Protein AF-A0AAT9IUE3-F1 (afdb_monomer_lite)

Secondary structure (DSSP, 8-state):
-PPPP---EEEEEEEEEEE-SSS-EEEEEEEEEEE--TTTHHHHHHT-TTEEESS-SSEEE-GGGSSS-SGGGGSS-HHHHHHHHHHHTT-S--

pLDDT: mean 89.35, std 8.56, range [47.75, 97.19]

Radius of gyration: 17.71 Å; chains: 1; bounding box: 35×38×52 Å

Structure (mmCIF, N/CA/C/O backbone):
data_AF-A0AAT9IUE3-F1
#
_entry.id   AF-A0AAT9IUE3-F1
#
loop_
_atom_site.group_PDB
_atom_site.id
_atom_site.type_symbol
_atom_site.label_atom_id
_atom_site.label_alt_id
_atom_site.label_comp_id
_atom_site.label_asym_id
_atom_site.label_entity_id
_atom_site.label_seq_id
_atom_site.pdbx_PDB_ins_code
_atom_site.Cartn_x
_atom_site.Cartn_y
_atom_site.Cartn_z
_atom_site.occupancy
_atom_site.B_iso_or_equiv
_atom_site.auth_seq_id
_atom_site.auth_comp_id
_atom_site.auth_asym_id
_atom_site.auth_atom_id
_atom_site.pdbx_PDB_model_num
ATOM 1 N N . MET A 1 1 ? -5.740 -12.723 -23.581 1.00 47.75 1 MET A N 1
ATOM 2 C CA . MET A 1 1 ? -6.518 -11.510 -23.241 1.00 47.75 1 MET A CA 1
ATOM 3 C C . MET A 1 1 ? -5.708 -10.745 -22.213 1.00 47.75 1 MET A C 1
ATOM 5 O O . MET A 1 1 ? -5.319 -11.367 -21.234 1.00 47.75 1 MET A O 1
ATOM 9 N N . ALA A 1 2 ? -5.380 -9.472 -22.450 1.00 58.84 2 ALA A N 1
ATOM 10 C CA . ALA A 1 2 ? -4.739 -8.651 -21.421 1.00 58.84 2 ALA A CA 1
ATOM 11 C C . ALA A 1 2 ? -5.704 -8.484 -20.236 1.00 58.84 2 ALA A C 1
ATOM 13 O O . ALA A 1 2 ? -6.914 -8.373 -20.453 1.00 58.84 2 ALA A O 1
ATOM 14 N N . ALA A 1 3 ? -5.189 -8.524 -19.006 1.00 65.81 3 ALA A N 1
ATOM 15 C CA . ALA A 1 3 ? -5.996 -8.248 -17.824 1.00 65.81 3 ALA A CA 1
ATOM 16 C C . ALA A 1 3 ? -6.572 -6.819 -17.912 1.00 65.81 3 ALA A C 1
ATOM 18 O O . ALA A 1 3 ? -5.917 -5.939 -18.481 1.00 65.81 3 ALA A O 1
ATOM 19 N N . PRO A 1 4 ? -7.797 -6.580 -17.412 1.00 73.88 4 PRO A N 1
ATOM 20 C CA . PRO A 1 4 ? -8.359 -5.239 -17.381 1.00 73.88 4 PRO A CA 1
ATOM 21 C C . PRO A 1 4 ? -7.446 -4.315 -16.576 1.00 73.88 4 PRO A C 1
ATOM 23 O O . PRO A 1 4 ? -6.948 -4.682 -15.515 1.00 73.88 4 PRO A O 1
ATOM 26 N N . HIS A 1 5 ? -7.244 -3.114 -17.106 1.00 72.44 5 HIS A N 1
ATOM 27 C CA . HIS A 1 5 ? -6.480 -2.076 -16.438 1.00 72.44 5 HIS A CA 1
ATOM 28 C C . HIS A 1 5 ? -7.225 -1.587 -15.194 1.00 72.44 5 HIS A C 1
ATOM 30 O O . HIS A 1 5 ? -8.400 -1.223 -15.286 1.00 72.44 5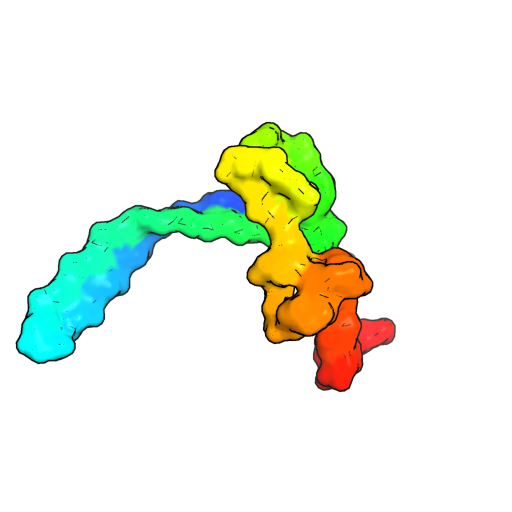 HIS A O 1
ATOM 36 N N . ILE A 1 6 ? -6.534 -1.550 -14.055 1.00 82.56 6 ILE A N 1
ATOM 37 C CA . ILE A 1 6 ? -7.045 -0.953 -12.824 1.00 82.56 6 ILE A CA 1
ATOM 38 C C . ILE A 1 6 ? -6.364 0.402 -12.656 1.00 82.56 6 ILE A C 1
ATOM 40 O O . ILE A 1 6 ? -5.154 0.469 -12.476 1.00 82.56 6 ILE A O 1
ATOM 44 N N . GLU A 1 7 ? -7.139 1.485 -12.719 1.00 82.19 7 GLU A N 1
ATOM 45 C CA . GLU A 1 7 ? -6.604 2.821 -12.451 1.00 82.19 7 GLU A CA 1
ATOM 46 C C . GLU A 1 7 ? -6.192 2.958 -10.983 1.00 82.19 7 GLU A C 1
ATOM 48 O O . GLU A 1 7 ? -6.924 2.555 -10.071 1.00 82.19 7 GLU A O 1
ATOM 53 N N . ALA A 1 8 ? -5.023 3.560 -10.753 1.00 86.44 8 ALA A N 1
ATOM 54 C CA . ALA A 1 8 ? -4.607 3.942 -9.415 1.00 86.44 8 ALA A CA 1
ATOM 55 C C . ALA A 1 8 ? -5.636 4.892 -8.785 1.00 86.44 8 ALA A C 1
ATOM 57 O O . ALA A 1 8 ? -6.129 5.823 -9.425 1.00 86.44 8 ALA A O 1
ATOM 58 N N . GLY A 1 9 ? -5.952 4.676 -7.509 1.00 88.31 9 GLY A N 1
ATOM 59 C CA . GLY A 1 9 ? -7.055 5.382 -6.864 1.00 88.31 9 GLY A CA 1
ATOM 60 C C . GLY A 1 9 ? -6.932 5.472 -5.352 1.00 88.31 9 GLY A C 1
ATOM 61 O O . GLY A 1 9 ? -6.324 4.622 -4.698 1.00 88.31 9 GLY A O 1
ATOM 62 N N . LEU A 1 10 ? -7.544 6.519 -4.793 1.00 90.69 10 LEU A N 1
ATOM 63 C CA . LEU A 1 10 ? -7.686 6.709 -3.354 1.00 90.69 10 LEU A CA 1
ATOM 64 C C . LEU A 1 10 ? -9.083 6.267 -2.915 1.00 90.69 10 LEU A C 1
ATOM 66 O O . LEU A 1 10 ? -10.087 6.865 -3.295 1.00 90.69 10 LEU A O 1
ATOM 70 N N . TYR A 1 11 ? -9.133 5.251 -2.067 1.00 92.44 11 TYR A N 1
ATOM 71 C CA . TYR A 1 11 ? -10.363 4.714 -1.504 1.00 92.44 11 TYR A CA 1
ATOM 72 C C . TYR A 1 11 ? -10.545 5.282 -0.109 1.00 92.44 11 TYR A C 1
ATOM 74 O O . TYR A 1 11 ? -9.842 4.897 0.822 1.00 92.44 11 TYR A O 1
ATOM 82 N N . VAL A 1 12 ? -11.470 6.224 0.031 1.00 96.38 12 VAL A N 1
ATOM 83 C CA . VAL A 1 12 ? -11.790 6.854 1.314 1.00 96.38 12 VAL A CA 1
ATOM 84 C C . VAL A 1 12 ? -12.982 6.137 1.934 1.00 96.38 12 VAL A C 1
ATOM 86 O O . VAL A 1 12 ? -13.937 5.794 1.238 1.00 96.38 12 VAL A O 1
ATOM 89 N N . GLY A 1 13 ? -12.938 5.912 3.242 1.00 96.56 13 GLY A N 1
ATOM 90 C CA . GLY A 1 13 ? -14.037 5.277 3.956 1.00 96.56 13 GLY A CA 1
ATOM 91 C C . GLY A 1 13 ? -13.958 5.488 5.458 1.00 96.56 13 GLY A C 1
ATOM 92 O O . GLY A 1 13 ? -12.997 6.053 5.980 1.00 96.56 13 GLY A O 1
ATOM 93 N N . ASP A 1 14 ? -14.977 5.004 6.154 1.00 97.12 14 ASP A N 1
ATOM 94 C CA . ASP A 1 14 ? -15.032 5.007 7.609 1.00 97.12 14 ASP A CA 1
ATOM 95 C C . ASP A 1 14 ? -14.810 3.588 8.135 1.00 97.12 14 ASP A C 1
ATOM 97 O O . ASP A 1 14 ? -15.426 2.628 7.667 1.00 97.12 14 ASP A O 1
ATOM 101 N N . VAL A 1 15 ? -13.938 3.455 9.132 1.00 96.69 15 VAL A N 1
ATOM 102 C CA . VAL A 1 15 ? -13.772 2.220 9.901 1.00 96.69 15 VAL A CA 1
ATOM 103 C C . VAL A 1 15 ? -14.442 2.394 11.248 1.00 96.69 15 VAL A C 1
ATOM 105 O O . VAL A 1 15 ? -14.253 3.395 11.942 1.00 96.69 15 VAL A O 1
ATOM 108 N N . MET A 1 16 ? -15.212 1.378 11.624 1.00 96.69 16 MET A N 1
ATOM 109 C CA . MET A 1 16 ? -15.807 1.258 12.941 1.00 96.69 16 MET A CA 1
ATOM 110 C C . MET A 1 16 ? -15.194 0.063 13.669 1.00 96.69 16 MET A C 1
ATOM 112 O O . MET A 1 16 ? -15.314 -1.076 13.223 1.00 96.69 16 MET A O 1
ATOM 116 N N . HIS A 1 17 ? -14.559 0.333 14.807 1.00 95.69 17 HIS A N 1
ATOM 117 C CA . HIS A 1 17 ? -14.154 -0.680 15.772 1.00 95.69 17 HIS A CA 1
ATOM 118 C C . HIS A 1 17 ? -15.173 -0.731 16.914 1.00 95.69 17 HIS A C 1
ATOM 120 O O . HIS A 1 17 ? -15.320 0.236 17.665 1.00 95.69 17 HIS A O 1
ATOM 126 N N . GLN A 1 18 ? -15.844 -1.875 17.069 1.00 96.81 18 GLN A N 1
ATOM 127 C CA . GLN A 1 18 ? -16.742 -2.162 18.189 1.00 96.81 18 GLN A CA 1
ATOM 128 C C . GLN A 1 18 ? -16.110 -3.214 19.094 1.00 96.81 18 GLN A C 1
ATOM 130 O O . GLN A 1 18 ? -15.824 -4.332 18.664 1.00 96.81 18 GLN A O 1
ATOM 135 N N . ARG A 1 19 ? -15.957 -2.888 20.375 1.00 95.81 19 ARG A N 1
ATOM 136 C CA . ARG A 1 19 ? -15.635 -3.857 21.421 1.00 95.81 19 ARG A CA 1
ATOM 137 C C . ARG A 1 19 ? -16.860 -4.052 22.305 1.00 95.81 19 ARG A C 1
ATOM 139 O O . ARG A 1 19 ? -17.392 -3.078 22.828 1.00 95.81 19 ARG A O 1
ATOM 146 N N . PHE A 1 20 ? -17.297 -5.299 22.478 1.00 96.75 20 PHE A N 1
ATOM 147 C CA . PHE A 1 20 ? -18.484 -5.631 23.279 1.00 96.75 20 PHE A CA 1
ATOM 148 C C . PHE A 1 20 ? -18.158 -5.941 24.749 1.00 96.75 20 PHE A C 1
ATOM 150 O O . PHE A 1 20 ? -18.971 -5.657 25.622 1.00 96.75 20 PHE A O 1
ATOM 157 N N . ALA A 1 21 ? -16.964 -6.476 25.031 1.00 94.12 21 ALA A N 1
ATOM 158 C CA . ALA A 1 21 ? -16.513 -6.849 26.372 1.00 94.12 21 ALA A CA 1
ATOM 159 C C . ALA A 1 21 ? -14.987 -6.660 26.537 1.00 94.12 21 ALA A C 1
ATOM 161 O O . ALA A 1 21 ? -14.246 -6.699 25.544 1.00 94.12 21 ALA A O 1
ATOM 162 N N . PRO A 1 22 ? -14.480 -6.457 27.771 1.00 91.25 22 PRO A N 1
ATOM 163 C CA . PRO A 1 22 ? -15.217 -6.337 29.041 1.00 91.25 22 PRO A CA 1
ATOM 164 C C . PRO A 1 22 ? -15.934 -4.987 29.232 1.00 91.25 22 PRO A C 1
ATOM 166 O O . PRO A 1 22 ? -16.829 -4.883 30.059 1.00 91.25 22 PRO A O 1
ATOM 169 N N . LYS A 1 23 ? -15.584 -3.957 28.453 1.00 93.81 23 LYS A N 1
ATOM 170 C CA . LYS A 1 23 ? -16.252 -2.647 28.430 1.00 93.81 23 LYS A CA 1
ATOM 171 C C . LYS A 1 23 ? -16.687 -2.339 27.004 1.00 93.81 23 LYS A C 1
ATOM 173 O O . LYS A 1 23 ? -15.888 -2.510 26.081 1.00 93.81 23 LYS A O 1
ATOM 178 N N . GLN A 1 24 ? -17.922 -1.867 26.838 1.00 95.12 24 GLN A N 1
ATOM 179 C CA . GLN A 1 24 ? -18.416 -1.436 25.535 1.00 95.12 24 GLN A CA 1
ATOM 180 C C . GLN A 1 24 ? -17.680 -0.175 25.075 1.00 95.12 24 GLN A C 1
ATOM 182 O O . GLN A 1 24 ? -17.594 0.814 25.805 1.00 95.12 24 GLN A O 1
ATOM 187 N N . HIS A 1 25 ? -17.135 -0.222 23.865 1.00 96.31 25 HIS A N 1
ATOM 188 C CA . HIS A 1 25 ? -16.474 0.912 23.233 1.00 96.31 25 HIS A CA 1
ATOM 189 C C . HIS A 1 25 ? -16.700 0.865 21.726 1.00 96.31 25 HIS A C 1
ATOM 191 O O . HIS A 1 25 ? -16.559 -0.192 21.108 1.00 96.31 25 HIS A O 1
ATOM 197 N N . ARG A 1 26 ? -17.030 2.025 21.157 1.00 96.38 26 ARG A N 1
ATOM 198 C CA . ARG A 1 26 ? -17.201 2.227 19.724 1.00 96.38 26 ARG A CA 1
ATOM 199 C C . ARG A 1 26 ? -16.288 3.353 19.273 1.00 96.38 26 ARG A C 1
ATOM 201 O O . ARG A 1 26 ? -16.434 4.479 19.747 1.00 96.38 26 ARG A O 1
ATOM 208 N N . LEU A 1 27 ? -15.380 3.050 18.357 1.00 97.00 27 LEU A N 1
ATOM 209 C CA . LEU A 1 27 ? -14.494 4.020 17.727 1.00 97.00 27 LEU A CA 1
ATOM 210 C C . LEU A 1 27 ? -14.800 4.059 16.234 1.00 97.00 27 LEU A C 1
ATOM 212 O O . LEU A 1 27 ? -14.600 3.064 15.544 1.00 97.00 27 LEU A O 1
ATOM 216 N N . ASN A 1 28 ? -15.264 5.209 15.750 1.00 97.19 28 ASN A N 1
ATOM 217 C CA . ASN A 1 28 ? -15.478 5.464 14.328 1.00 97.19 28 ASN A CA 1
ATOM 218 C C . ASN A 1 28 ? -14.459 6.502 13.865 1.00 97.19 28 ASN A C 1
ATOM 220 O O . ASN A 1 28 ? -14.341 7.555 14.495 1.00 97.19 28 ASN A O 1
ATOM 224 N N . TYR A 1 29 ? -13.743 6.232 12.780 1.00 96.81 29 TYR A N 1
ATOM 225 C CA . TYR A 1 29 ? -12.773 7.173 12.229 1.00 96.81 29 TYR A CA 1
ATOM 226 C C . TYR A 1 29 ? -12.603 6.984 10.727 1.00 96.81 29 TYR A C 1
ATOM 228 O O . TYR A 1 29 ? -12.823 5.902 10.180 1.00 96.81 29 TYR A O 1
ATOM 236 N N . ARG A 1 30 ? -12.183 8.069 10.077 1.00 96.88 30 ARG A N 1
ATOM 237 C CA . ARG A 1 30 ? -11.910 8.101 8.644 1.00 96.88 30 ARG A CA 1
ATOM 238 C C . ARG A 1 30 ? -10.575 7.445 8.352 1.00 96.88 30 ARG A C 1
ATOM 240 O O . ARG A 1 30 ? -9.583 7.709 9.032 1.00 96.88 30 ARG A O 1
ATOM 247 N N . ILE A 1 31 ? -10.555 6.649 7.299 1.00 96.38 31 ILE A N 1
ATOM 248 C CA . ILE A 1 31 ? -9.351 6.075 6.720 1.00 96.38 31 ILE A CA 1
ATOM 249 C C . ILE A 1 31 ? -9.311 6.362 5.224 1.00 96.38 31 ILE A C 1
ATOM 251 O O . ILE A 1 31 ? -10.317 6.700 4.597 1.00 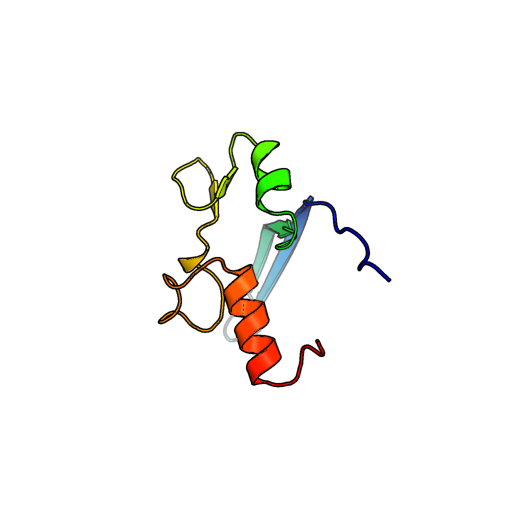96.38 31 ILE A O 1
ATOM 255 N N . PHE A 1 32 ? -8.140 6.158 4.642 1.00 94.12 32 PHE A N 1
ATOM 256 C CA . PHE A 1 32 ? -7.999 5.999 3.208 1.00 94.12 32 PHE A CA 1
ATOM 257 C C . PHE A 1 32 ? -7.119 4.783 2.916 1.00 94.12 32 PHE A C 1
ATOM 259 O O . PHE A 1 32 ? -6.302 4.380 3.746 1.00 94.12 32 PHE A O 1
ATOM 266 N N . GLN A 1 33 ? -7.282 4.208 1.733 1.00 92.12 33 GLN A N 1
ATOM 267 C CA . GLN A 1 33 ? -6.413 3.181 1.172 1.00 92.12 33 GLN A CA 1
ATOM 268 C C . GLN A 1 33 ? -6.016 3.598 -0.240 1.00 92.12 33 GLN A C 1
ATOM 270 O O . GLN A 1 33 ? -6.763 4.305 -0.915 1.00 92.12 33 GLN A O 1
ATOM 275 N N . VAL A 1 34 ? -4.839 3.173 -0.682 1.00 90.19 34 VAL A N 1
ATOM 276 C CA . VAL A 1 34 ? -4.343 3.463 -2.029 1.00 90.19 34 VAL A CA 1
ATOM 277 C C . VAL A 1 34 ? -4.339 2.162 -2.817 1.00 90.19 34 VAL A C 1
ATOM 279 O O . VAL A 1 34 ? -3.733 1.183 -2.382 1.00 90.19 34 VAL A O 1
ATOM 282 N N . LEU A 1 35 ? -5.014 2.156 -3.961 1.00 91.19 35 LEU A N 1
ATOM 283 C CA . LEU A 1 35 ? -4.925 1.083 -4.943 1.00 91.19 35 LEU A CA 1
ATOM 284 C C . LEU A 1 35 ? -3.854 1.455 -5.960 1.00 91.19 35 LEU A C 1
ATOM 286 O O . LEU A 1 35 ? -3.907 2.538 -6.539 1.00 91.19 35 LEU A O 1
ATOM 290 N N . LEU A 1 36 ? -2.889 0.562 -6.146 1.00 89.62 36 LEU A N 1
ATOM 291 C CA . LEU A 1 36 ? -1.796 0.724 -7.095 1.00 89.62 36 LEU A CA 1
ATOM 292 C C . LEU A 1 36 ? -1.683 -0.556 -7.918 1.00 89.62 36 LEU A C 1
ATOM 294 O O . LEU A 1 36 ? -1.592 -1.645 -7.343 1.00 89.62 36 LEU A O 1
ATOM 298 N N . ASP A 1 37 ? -1.666 -0.422 -9.240 1.00 90.75 37 ASP A N 1
ATOM 299 C CA . ASP A 1 37 ? -1.383 -1.536 -10.137 1.00 90.75 37 ASP A CA 1
ATOM 300 C C . ASP A 1 37 ? 0.136 -1.771 -10.189 1.00 90.75 37 ASP A C 1
ATOM 302 O O . ASP A 1 37 ? 0.915 -0.896 -10.568 1.00 90.75 3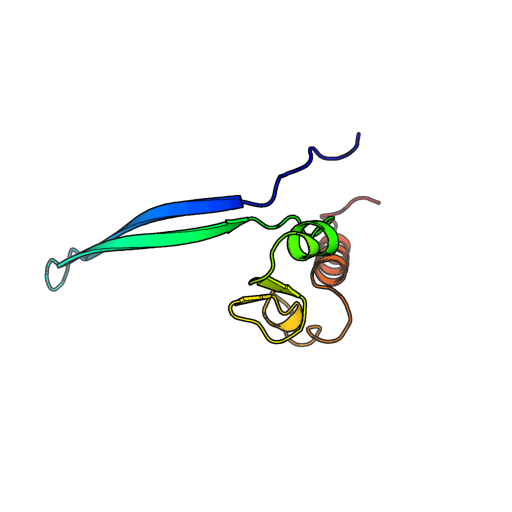7 ASP A O 1
ATOM 306 N N . LEU A 1 38 ? 0.582 -2.969 -9.800 1.00 90.81 38 LEU A N 1
ATOM 307 C CA . LEU A 1 38 ? 2.004 -3.319 -9.816 1.00 90.81 38 LEU A CA 1
ATOM 308 C C . LEU A 1 38 ? 2.579 -3.397 -11.235 1.00 90.81 38 LEU A C 1
ATOM 310 O O . LEU A 1 38 ? 3.793 -3.247 -11.397 1.00 90.81 38 LEU A O 1
ATOM 314 N N . ASP A 1 39 ? 1.741 -3.611 -12.252 1.00 89.81 39 ASP A N 1
ATOM 315 C CA . ASP A 1 39 ? 2.161 -3.640 -13.652 1.00 89.81 39 ASP A CA 1
ATOM 316 C C . ASP A 1 39 ? 2.451 -2.242 -14.206 1.00 89.81 39 ASP A C 1
ATOM 318 O O . ASP A 1 39 ? 3.250 -2.116 -15.137 1.00 89.81 39 ASP A O 1
ATOM 322 N N . ARG A 1 40 ? 1.854 -1.200 -13.616 1.00 88.00 40 ARG A N 1
ATOM 323 C CA . ARG A 1 40 ? 1.933 0.193 -14.090 1.00 88.00 40 ARG A CA 1
ATOM 324 C C . ARG A 1 40 ? 2.430 1.187 -13.049 1.00 88.00 40 ARG A C 1
ATOM 326 O O . ARG A 1 40 ? 2.440 2.391 -13.294 1.00 88.00 40 ARG A O 1
ATOM 333 N N . LEU A 1 41 ? 2.924 0.677 -11.927 1.00 89.19 41 LEU A N 1
ATOM 334 C CA . LEU A 1 41 ? 3.325 1.451 -10.759 1.00 89.19 41 LEU A CA 1
ATOM 335 C C . LEU A 1 41 ? 4.228 2.648 -11.095 1.00 89.19 41 LEU A C 1
ATOM 337 O O . LEU A 1 41 ? 4.044 3.733 -10.554 1.00 89.19 41 LEU A O 1
ATOM 341 N N . ASP A 1 42 ? 5.193 2.487 -12.001 1.00 88.25 42 ASP A N 1
ATOM 342 C CA . ASP A 1 42 ? 6.094 3.585 -12.366 1.00 88.25 42 ASP A CA 1
ATOM 343 C C . ASP A 1 42 ? 5.394 4.690 -13.170 1.00 88.25 42 ASP A C 1
ATOM 345 O O . ASP A 1 42 ? 5.773 5.855 -13.057 1.00 88.25 42 ASP A O 1
ATOM 349 N N . ASP A 1 43 ? 4.378 4.359 -13.963 1.00 88.19 43 ASP A N 1
ATOM 350 C CA . ASP A 1 43 ? 3.625 5.329 -14.759 1.00 88.19 43 ASP A CA 1
ATOM 351 C C . ASP A 1 43 ? 2.587 6.071 -13.916 1.00 88.19 43 ASP A C 1
ATOM 353 O O . ASP A 1 43 ? 2.471 7.294 -14.032 1.00 88.19 43 ASP A O 1
ATOM 357 N N . ASP A 1 44 ? 1.907 5.368 -13.009 1.00 85.81 44 ASP A N 1
ATOM 358 C CA . ASP A 1 44 ? 0.938 5.964 -12.082 1.00 85.81 44 ASP A CA 1
ATOM 359 C C . ASP A 1 44 ? 1.625 6.939 -11.115 1.00 85.81 44 ASP A C 1
ATOM 361 O O . ASP A 1 44 ? 1.160 8.057 -10.862 1.00 85.81 44 ASP A O 1
ATOM 365 N N . LEU A 1 45 ? 2.800 6.555 -10.609 1.00 88.44 45 LEU A N 1
ATOM 366 C CA . LEU A 1 45 ? 3.546 7.369 -9.654 1.00 88.44 45 LEU A CA 1
ATOM 367 C C . LEU A 1 45 ? 4.255 8.565 -10.298 1.00 88.44 45 LEU A C 1
ATOM 369 O O . LEU A 1 45 ? 4.452 9.577 -9.626 1.00 88.44 45 LEU A O 1
ATOM 373 N N . LYS A 1 46 ? 4.589 8.521 -11.595 1.00 85.75 46 LYS A N 1
ATOM 374 C CA . LYS A 1 46 ? 5.113 9.703 -12.315 1.00 85.75 46 LYS A CA 1
ATOM 375 C C . LYS A 1 46 ? 4.111 10.857 -12.350 1.00 85.75 46 LYS A C 1
ATOM 377 O O . LYS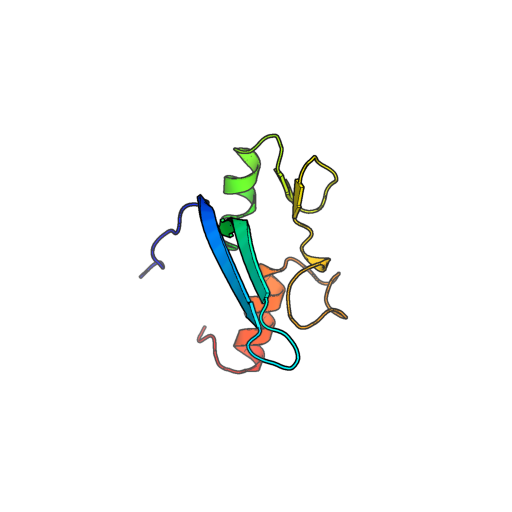 A 1 46 ? 4.528 12.013 -12.367 1.00 85.75 46 LYS A O 1
ATOM 382 N N . GLN A 1 47 ? 2.812 10.561 -12.353 1.00 84.62 47 GLN A N 1
ATOM 383 C CA . GLN A 1 47 ? 1.755 11.575 -12.411 1.00 84.62 47 GLN A CA 1
ATOM 384 C C . GLN A 1 47 ? 1.481 12.224 -11.043 1.00 84.62 47 GLN A C 1
ATOM 386 O O . GLN A 1 47 ? 0.883 13.298 -10.972 1.00 84.62 47 GLN A O 1
ATOM 391 N N . THR A 1 48 ? 1.973 11.629 -9.949 1.00 85.44 48 THR A N 1
ATOM 392 C CA . THR A 1 48 ? 1.677 12.061 -8.577 1.00 85.44 48 THR A CA 1
ATOM 393 C C . THR A 1 48 ? 2.907 12.667 -7.899 1.00 85.44 48 THR A C 1
ATOM 395 O O . THR A 1 48 ? 3.822 11.967 -7.483 1.00 85.44 48 THR A O 1
ATOM 398 N N . LYS A 1 49 ? 2.933 13.993 -7.709 1.00 87.12 49 LYS A N 1
ATOM 399 C CA . LYS A 1 49 ? 4.118 14.698 -7.168 1.00 87.12 49 LYS A CA 1
ATOM 400 C C . LYS A 1 49 ? 4.494 14.308 -5.731 1.00 87.12 49 LYS A C 1
ATOM 402 O O . LYS A 1 49 ? 5.676 14.290 -5.403 1.00 87.12 49 LYS A O 1
ATOM 407 N N . CYS A 1 50 ? 3.512 13.997 -4.885 1.00 90.19 50 CYS A N 1
ATOM 408 C CA . CYS A 1 50 ? 3.710 13.723 -3.454 1.00 90.19 50 CYS A CA 1
ATOM 409 C C . CYS A 1 50 ? 3.880 12.232 -3.116 1.00 90.19 50 CYS A C 1
ATOM 411 O O . CYS A 1 50 ? 4.005 11.889 -1.941 1.00 90.19 50 CYS A O 1
ATOM 413 N N . LEU A 1 51 ? 3.868 11.351 -4.119 1.00 89.81 51 LEU A N 1
ATOM 414 C CA . LEU A 1 51 ? 4.016 9.910 -3.948 1.00 89.81 51 LEU A CA 1
ATOM 415 C C . LEU A 1 51 ? 5.148 9.421 -4.848 1.00 89.81 51 LEU A C 1
ATOM 417 O O . LEU A 1 51 ? 5.234 9.800 -6.011 1.00 89.81 51 LEU A O 1
ATOM 421 N N . SER A 1 52 ? 6.060 8.608 -4.325 1.00 92.31 52 SER A N 1
ATOM 422 C CA . SER A 1 52 ? 7.154 8.084 -5.145 1.00 92.31 52 SER A CA 1
ATOM 423 C C . SER A 1 52 ? 7.593 6.687 -4.765 1.00 92.31 52 SER A C 1
ATOM 425 O O . SER A 1 52 ? 7.495 6.298 -3.605 1.00 92.31 52 SER A O 1
ATOM 427 N N . ARG A 1 53 ? 8.151 5.969 -5.742 1.00 93.56 53 ARG A N 1
ATOM 428 C CA . ARG A 1 53 ? 8.704 4.628 -5.572 1.00 93.56 53 ARG A CA 1
ATOM 429 C C . ARG A 1 53 ? 10.180 4.650 -5.168 1.00 93.56 53 ARG A C 1
ATOM 431 O O . ARG A 1 53 ? 10.966 5.356 -5.795 1.00 93.56 53 ARG A O 1
ATOM 438 N N . ASN A 1 54 ? 10.552 3.857 -4.162 1.00 93.88 54 ASN A N 1
ATOM 439 C CA . ASN A 1 54 ? 11.921 3.620 -3.677 1.00 93.88 54 ASN A CA 1
ATOM 440 C C . ASN A 1 54 ? 12.761 4.884 -3.420 1.00 93.88 54 ASN A C 1
ATOM 442 O O . ASN A 1 54 ? 13.988 4.850 -3.498 1.00 93.88 54 ASN A O 1
ATOM 446 N N . ARG A 1 55 ? 12.108 6.003 -3.096 1.00 92.94 55 ARG A N 1
ATOM 447 C CA . ARG A 1 55 ? 12.756 7.265 -2.732 1.00 92.94 55 ARG A CA 1
ATOM 448 C C . ARG A 1 55 ? 11.896 8.039 -1.740 1.00 92.94 55 ARG A C 1
ATOM 450 O O . ARG A 1 55 ? 10.682 7.841 -1.670 1.00 92.94 55 ARG A O 1
ATOM 457 N N . PHE A 1 56 ? 12.541 8.935 -1.004 1.00 94.25 56 PHE A N 1
ATOM 458 C CA . PHE A 1 56 ? 11.881 9.787 -0.023 1.00 94.25 56 PHE A CA 1
ATOM 459 C C . PHE A 1 56 ? 10.972 10.829 -0.695 1.00 94.25 56 PHE A C 1
ATOM 461 O O . PHE A 1 56 ? 11.371 11.468 -1.668 1.00 94.25 56 PHE A O 1
ATOM 468 N N . ASN A 1 57 ? 9.759 10.985 -0.159 1.00 94.19 57 ASN A N 1
ATOM 469 C CA . ASN A 1 57 ? 8.739 11.973 -0.526 1.00 94.19 57 ASN A CA 1
ATOM 470 C C . ASN A 1 57 ? 7.712 12.065 0.623 1.00 94.19 57 ASN A C 1
ATOM 472 O O . ASN A 1 57 ? 7.859 11.344 1.613 1.00 94.19 57 ASN A O 1
ATOM 476 N N . LEU A 1 58 ? 6.670 12.898 0.501 1.00 92.56 58 LEU A N 1
ATOM 477 C CA . LEU A 1 58 ? 5.587 12.970 1.492 1.00 92.56 58 LEU A CA 1
ATOM 478 C C . LEU A 1 58 ? 4.981 11.583 1.755 1.00 92.56 58 LEU A C 1
ATOM 480 O O . LEU A 1 58 ? 4.751 11.214 2.903 1.00 92.56 58 LEU A O 1
ATOM 484 N N . PHE A 1 59 ? 4.810 10.798 0.690 1.00 90.56 59 PHE A N 1
ATOM 485 C CA . PHE A 1 59 ? 4.515 9.375 0.759 1.00 90.56 59 PHE A CA 1
ATOM 486 C C . PHE A 1 59 ? 5.522 8.591 -0.093 1.00 90.56 59 PHE A C 1
ATOM 488 O O . PHE A 1 59 ? 5.729 8.883 -1.273 1.00 90.56 59 PHE A O 1
ATOM 495 N N . GLY A 1 60 ? 6.164 7.586 0.500 1.00 92.19 60 GLY A N 1
ATOM 496 C CA . GLY A 1 60 ? 7.116 6.712 -0.186 1.00 92.19 60 GLY A CA 1
ATOM 497 C C . GLY A 1 60 ? 6.589 5.284 -0.268 1.00 92.19 60 GLY A C 1
ATOM 498 O O . GLY A 1 60 ? 6.343 4.671 0.766 1.00 92.19 60 GLY A O 1
ATOM 499 N N . PHE A 1 61 ? 6.447 4.750 -1.481 1.00 93.25 61 PHE A N 1
ATOM 500 C CA . PHE A 1 61 ? 6.229 3.323 -1.707 1.00 93.25 61 PHE A CA 1
ATOM 501 C C . PHE A 1 61 ? 7.589 2.650 -1.869 1.00 93.25 61 PHE A C 1
ATOM 503 O O . PHE A 1 61 ? 8.287 2.894 -2.854 1.00 93.25 61 PHE A O 1
ATOM 510 N N . TYR A 1 62 ? 7.987 1.806 -0.926 1.00 93.56 62 TYR A N 1
ATOM 511 C CA . TYR A 1 62 ? 9.243 1.071 -1.025 1.00 93.56 62 TYR A CA 1
ATOM 512 C C . TYR A 1 62 ? 8.942 -0.395 -1.274 1.00 93.56 62 TYR A C 1
ATOM 514 O O . TYR A 1 62 ? 8.297 -1.035 -0.449 1.00 93.56 62 TYR A O 1
ATOM 522 N N . ASP A 1 63 ? 9.460 -0.959 -2.367 1.00 94.25 63 ASP A N 1
ATOM 523 C CA . ASP A 1 63 ? 9.214 -2.364 -2.707 1.00 94.25 63 ASP A CA 1
ATOM 524 C C . ASP A 1 63 ? 9.560 -3.290 -1.525 1.00 94.25 63 ASP A C 1
ATOM 526 O O . ASP A 1 63 ? 8.812 -4.223 -1.239 1.00 94.25 63 ASP A O 1
ATOM 530 N N . ARG A 1 64 ? 10.628 -2.980 -0.774 1.00 93.19 64 ARG A N 1
ATOM 531 C CA . ARG A 1 64 ? 11.068 -3.728 0.420 1.00 93.19 64 ARG A CA 1
ATOM 532 C C . ARG A 1 64 ? 10.033 -3.807 1.555 1.00 93.19 64 ARG A C 1
ATOM 534 O O . ARG A 1 64 ? 10.044 -4.758 2.341 1.00 93.19 64 ARG A O 1
ATOM 541 N N . ASP A 1 65 ? 9.120 -2.845 1.638 1.00 92.81 65 ASP A N 1
ATOM 542 C CA . ASP A 1 65 ? 8.141 -2.761 2.724 1.00 92.81 65 ASP A CA 1
ATOM 543 C C . ASP A 1 65 ? 6.940 -3.691 2.483 1.00 92.81 65 ASP A C 1
ATOM 545 O O . ASP A 1 65 ? 6.175 -3.972 3.409 1.00 92.81 65 ASP A O 1
ATOM 549 N N . HIS A 1 66 ? 6.849 -4.304 1.301 1.00 91.62 66 HIS A N 1
ATOM 550 C CA . HIS A 1 66 ? 5.720 -5.126 0.877 1.00 91.62 66 HIS A CA 1
ATOM 551 C C . HIS A 1 66 ? 6.122 -6.566 0.513 1.00 91.62 66 HIS A C 1
ATOM 553 O O . HIS A 1 66 ? 7.287 -6.865 0.224 1.00 91.62 66 HIS A O 1
ATOM 559 N N . GLY A 1 67 ? 5.123 -7.452 0.499 1.00 90.56 67 GLY A N 1
ATOM 560 C CA . GLY A 1 67 ? 5.269 -8.876 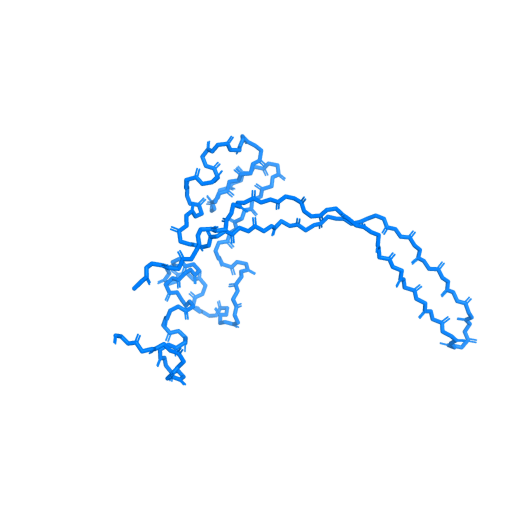0.193 1.00 90.56 67 GLY A CA 1
ATOM 561 C C . GLY A 1 67 ? 5.589 -9.747 1.422 1.00 90.56 67 GLY A C 1
ATOM 562 O O . GLY A 1 67 ? 6.045 -9.228 2.444 1.00 90.56 67 GLY A O 1
ATOM 563 N N . PRO A 1 68 ? 5.341 -11.067 1.336 1.00 88.00 68 PRO A N 1
ATOM 564 C CA . PRO A 1 68 ? 5.516 -11.992 2.458 1.00 88.00 68 PRO A CA 1
ATOM 565 C C . PRO A 1 68 ? 6.985 -12.340 2.729 1.00 88.00 68 PRO A C 1
ATOM 567 O O . PRO A 1 68 ? 7.361 -12.553 3.877 1.00 88.00 68 PRO A O 1
ATOM 570 N N . ASP A 1 69 ? 7.830 -12.364 1.695 1.00 81.94 69 ASP A N 1
ATOM 571 C CA . ASP A 1 69 ? 9.253 -12.666 1.838 1.00 81.94 69 ASP A CA 1
ATOM 572 C C . ASP A 1 69 ? 10.072 -11.382 2.027 1.00 81.94 69 ASP A C 1
ATOM 574 O O . ASP A 1 69 ? 10.436 -10.680 1.074 1.00 81.94 69 ASP A O 1
ATOM 578 N N . LYS A 1 70 ? 10.351 -11.076 3.295 1.00 81.94 70 LYS A N 1
ATOM 579 C CA . LYS A 1 70 ? 11.200 -9.953 3.699 1.00 81.94 70 LYS A CA 1
ATOM 580 C C . LYS A 1 70 ? 12.688 -10.213 3.459 1.00 81.94 70 LYS A C 1
ATOM 582 O O . LYS A 1 70 ? 13.424 -9.248 3.278 1.00 81.94 70 LYS A O 1
ATOM 587 N N . ALA A 1 71 ? 13.138 -11.467 3.409 1.00 83.88 71 ALA A N 1
ATOM 588 C CA . ALA A 1 71 ? 14.542 -11.779 3.139 1.00 83.88 71 ALA A CA 1
ATOM 589 C C . ALA A 1 71 ? 14.902 -11.452 1.681 1.00 83.88 71 ALA A C 1
ATOM 591 O O . ALA A 1 71 ? 15.972 -10.913 1.402 1.00 83.88 71 ALA A O 1
ATOM 592 N N . ALA A 1 72 ? 13.963 -11.670 0.759 1.00 82.25 72 ALA A N 1
ATOM 593 C CA . ALA A 1 72 ? 14.097 -11.282 -0.642 1.00 82.25 72 ALA A CA 1
ATOM 594 C C . ALA A 1 72 ? 13.806 -9.790 -0.913 1.00 82.25 72 ALA A C 1
ATOM 596 O O . ALA A 1 72 ? 13.752 -9.375 -2.066 1.00 82.25 72 ALA A O 1
ATOM 597 N N . ALA A 1 73 ? 13.605 -8.945 0.104 1.00 85.00 73 ALA A N 1
ATOM 598 C CA . ALA A 1 73 ? 13.191 -7.544 -0.068 1.00 85.00 73 ALA A CA 1
ATOM 599 C C . ALA A 1 73 ? 14.109 -6.686 -0.954 1.00 85.00 73 ALA A C 1
ATOM 601 O O . ALA A 1 73 ? 13.665 -5.674 -1.494 1.00 85.00 73 ALA A O 1
ATOM 602 N N . HIS A 1 74 ? 15.364 -7.095 -1.127 1.00 85.44 74 HIS A N 1
ATOM 603 C CA . HIS A 1 74 ? 16.361 -6.386 -1.930 1.00 85.44 74 HIS A CA 1
ATOM 604 C C . HIS A 1 74 ? 16.663 -7.058 -3.274 1.00 85.44 74 HIS A C 1
ATOM 606 O O . HIS A 1 74 ? 17.546 -6.603 -3.995 1.00 85.44 74 HIS A O 1
ATOM 612 N N . THR A 1 75 ? 15.954 -8.133 -3.634 1.00 86.81 75 THR A N 1
ATOM 613 C CA . THR A 1 75 ? 16.284 -8.951 -4.814 1.00 86.81 75 THR A CA 1
ATOM 614 C C . THR A 1 75 ? 15.533 -8.546 -6.083 1.00 86.81 75 THR A C 1
ATOM 616 O O . THR A 1 75 ? 15.566 -9.287 -7.062 1.00 86.81 75 THR A O 1
ATOM 619 N N . GLY A 1 76 ? 14.808 -7.426 -6.072 1.00 90.44 76 GLY A N 1
ATOM 620 C CA . GLY A 1 76 ? 14.060 -6.935 -7.228 1.00 90.44 76 GLY A CA 1
ATOM 621 C C . GLY A 1 76 ? 12.807 -6.158 -6.844 1.00 90.44 76 GLY A C 1
ATOM 622 O O . GLY A 1 76 ? 12.590 -5.824 -5.676 1.00 90.44 76 GLY A O 1
ATOM 623 N N . THR A 1 77 ? 11.970 -5.882 -7.841 1.00 93.50 77 THR A N 1
ATOM 624 C CA . THR A 1 77 ? 10.693 -5.198 -7.625 1.00 93.50 77 THR A CA 1
ATOM 625 C C . THR A 1 77 ? 9.717 -6.074 -6.835 1.00 93.50 77 THR A C 1
ATOM 627 O O . THR A 1 77 ? 9.832 -7.303 -6.812 1.00 93.50 77 THR A O 1
ATOM 630 N N . LEU A 1 78 ? 8.717 -5.472 -6.182 1.00 94.12 78 LEU A N 1
ATOM 631 C CA . LEU A 1 78 ? 7.637 -6.228 -5.548 1.00 94.12 78 LEU A CA 1
ATOM 632 C C . LEU A 1 78 ? 6.931 -7.129 -6.566 1.00 94.12 78 LEU A C 1
ATOM 634 O O . LEU A 1 78 ? 6.698 -8.296 -6.266 1.00 94.12 78 LEU A O 1
ATOM 638 N N . LYS A 1 79 ? 6.655 -6.609 -7.769 1.00 93.00 79 LYS A N 1
ATOM 639 C CA . LYS A 1 79 ? 6.036 -7.359 -8.867 1.00 93.00 79 LYS A CA 1
ATOM 640 C C . LYS A 1 79 ? 6.812 -8.636 -9.185 1.00 93.00 79 LYS A C 1
ATOM 642 O O . LYS A 1 79 ? 6.233 -9.718 -9.129 1.00 93.00 79 LYS A O 1
ATOM 647 N N . ASP A 1 80 ? 8.114 -8.533 -9.441 1.00 93.00 80 ASP A N 1
ATOM 648 C CA . ASP A 1 80 ? 8.939 -9.695 -9.804 1.00 93.00 80 ASP A CA 1
ATOM 649 C C . ASP A 1 80 ? 8.958 -10.740 -8.686 1.00 93.00 80 ASP A C 1
ATOM 651 O O . ASP A 1 80 ? 8.877 -11.945 -8.936 1.00 93.00 80 ASP A O 1
ATOM 655 N N . ARG A 1 81 ? 9.010 -10.281 -7.430 1.00 93.88 81 ARG A N 1
ATOM 656 C CA . ARG A 1 81 ? 8.954 -11.165 -6.261 1.00 93.88 81 ARG A CA 1
ATOM 657 C C . ARG A 1 81 ? 7.602 -11.862 -6.140 1.00 93.88 81 ARG A C 1
ATOM 659 O O . ARG A 1 81 ? 7.579 -13.049 -5.826 1.00 93.88 81 ARG A O 1
ATOM 666 N N . MET A 1 82 ? 6.495 -11.170 -6.415 1.00 93.12 82 MET A N 1
ATOM 667 C CA . MET A 1 82 ? 5.163 -11.784 -6.414 1.00 93.12 82 MET A CA 1
ATOM 668 C C . MET A 1 82 ? 5.023 -12.795 -7.551 1.00 93.12 82 MET A C 1
ATOM 670 O O . MET A 1 82 ? 4.536 -13.895 -7.313 1.00 93.12 82 MET A O 1
ATOM 674 N N . ILE A 1 83 ? 5.516 -12.479 -8.752 1.00 92.88 83 ILE A N 1
ATOM 675 C CA . ILE A 1 83 ? 5.522 -13.412 -9.887 1.00 92.88 83 ILE A CA 1
ATOM 676 C C . ILE A 1 83 ? 6.316 -14.673 -9.538 1.00 92.88 83 ILE A C 1
ATOM 678 O O . ILE A 1 83 ? 5.810 -15.781 -9.709 1.00 92.88 83 ILE A O 1
ATOM 682 N N . ARG A 1 84 ? 7.531 -14.526 -8.992 1.00 92.06 84 ARG A N 1
ATOM 683 C CA . ARG A 1 84 ? 8.353 -15.667 -8.561 1.00 92.06 84 ARG A CA 1
ATOM 684 C C . ARG A 1 84 ? 7.649 -16.500 -7.490 1.00 92.06 84 ARG A C 1
ATOM 686 O O . ARG A 1 84 ? 7.660 -17.725 -7.584 1.00 92.06 84 ARG A O 1
ATOM 693 N N . LEU A 1 85 ? 7.046 -15.854 -6.493 1.00 92.06 85 LEU A N 1
ATOM 694 C CA . LEU A 1 85 ? 6.321 -16.535 -5.421 1.00 92.06 85 LEU A CA 1
ATOM 695 C C . LEU A 1 85 ? 5.146 -17.345 -5.979 1.00 92.06 85 LEU A C 1
ATOM 697 O O . LEU A 1 85 ? 5.027 -18.538 -5.713 1.00 92.06 85 LEU A O 1
ATOM 701 N N . LEU A 1 86 ? 4.301 -16.711 -6.789 1.00 93.00 86 LEU A N 1
ATOM 702 C CA . LEU A 1 86 ? 3.129 -17.346 -7.385 1.00 93.00 86 LEU A CA 1
ATOM 703 C C . LEU A 1 86 ? 3.524 -18.490 -8.329 1.00 93.00 86 LEU A C 1
ATOM 705 O O . LEU A 1 86 ? 2.898 -19.548 -8.286 1.00 93.00 86 LEU A O 1
ATOM 709 N N . ALA A 1 87 ? 4.583 -18.324 -9.126 1.00 93.25 87 ALA A N 1
ATOM 710 C CA . ALA A 1 87 ? 5.128 -19.390 -9.964 1.00 93.25 87 ALA A CA 1
ATOM 711 C C . ALA A 1 87 ? 5.650 -20.570 -9.125 1.00 93.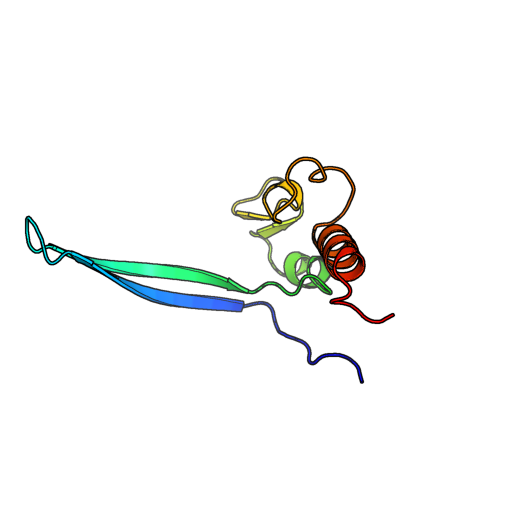25 87 ALA A C 1
ATOM 713 O O . ALA A 1 87 ? 5.351 -21.720 -9.439 1.00 93.25 87 ALA A O 1
ATOM 714 N N . GLY A 1 88 ? 6.355 -20.301 -8.019 1.00 91.75 88 GLY A N 1
ATOM 715 C CA . GLY A 1 88 ? 6.833 -21.330 -7.087 1.00 91.75 88 GLY A CA 1
ATOM 716 C C . GLY A 1 88 ? 5.711 -22.142 -6.427 1.00 91.75 88 GLY A C 1
ATOM 717 O O . GLY A 1 88 ? 5.923 -23.296 -6.067 1.00 91.75 88 GLY A O 1
ATOM 718 N N . HIS A 1 89 ? 4.508 -21.571 -6.325 1.00 93.50 89 HIS A N 1
ATOM 719 C CA . HIS A 1 89 ? 3.305 -22.246 -5.831 1.00 93.50 89 HIS A CA 1
ATOM 720 C C . HIS A 1 89 ? 2.386 -22.787 -6.943 1.00 93.50 89 HIS A C 1
ATOM 722 O O . HIS A 1 89 ? 1.303 -23.287 -6.643 1.00 93.50 89 HIS A O 1
ATOM 728 N N . GLY A 1 90 ? 2.774 -22.686 -8.220 1.00 93.44 90 GLY A N 1
ATOM 729 C CA . GLY A 1 90 ? 1.951 -23.132 -9.353 1.00 93.44 90 GLY A CA 1
ATOM 730 C C . GLY A 1 90 ? 0.678 -22.302 -9.585 1.00 93.44 90 GLY A C 1
ATOM 731 O O . GLY A 1 90 ? -0.229 -22.753 -10.283 1.00 93.44 90 GLY A O 1
ATOM 732 N N . LEU A 1 91 ? 0.598 -21.100 -9.005 1.00 91.12 91 LEU A N 1
ATOM 733 C CA . LEU A 1 91 ? -0.546 -20.180 -9.101 1.00 91.12 91 LEU A CA 1
ATOM 734 C C . LEU A 1 91 ? -0.463 -19.235 -10.310 1.00 91.12 91 LEU A C 1
ATOM 736 O O . LEU A 1 91 ? -1.439 -18.564 -10.635 1.00 91.12 91 LEU A O 1
ATOM 740 N N . LEU A 1 92 ? 0.682 -19.195 -10.991 1.00 85.69 92 LEU A N 1
ATOM 741 C CA . LEU A 1 92 ? 0.854 -18.549 -12.291 1.00 85.69 92 LEU A CA 1
ATOM 742 C C . LEU A 1 92 ? 1.182 -19.618 -13.334 1.00 85.69 92 LEU A C 1
ATOM 744 O O . LEU A 1 92 ? 2.201 -20.300 -13.220 1.00 85.69 92 LEU A O 1
ATOM 748 N N . ARG A 1 93 ? 0.328 -19.751 -14.355 1.00 68.12 93 ARG A N 1
ATOM 749 C CA . ARG A 1 93 ? 0.680 -20.462 -15.591 1.00 68.12 93 ARG A CA 1
ATOM 750 C C . ARG A 1 93 ? 1.413 -19.488 -16.509 1.00 68.12 93 ARG A C 1
ATOM 752 O O . ARG A 1 93 ? 0.927 -18.375 -16.702 1.00 68.12 93 ARG A O 1
ATOM 759 N N . GLN A 1 94 ? 2.575 -19.910 -17.006 1.00 59.59 94 GLN A N 1
ATOM 760 C CA . GLN A 1 94 ? 3.294 -19.221 -18.079 1.00 59.59 94 GLN A CA 1
ATOM 761 C C . GLN A 1 94 ? 2.551 -19.360 -19.406 1.00 59.59 94 GLN A C 1
ATOM 763 O O . GLN A 1 94 ? 1.887 -20.408 -19.592 1.00 59.59 94 GLN A O 1
#

Foldseek 3Di:
DDDDDDQKDKAKDKDWDFDDPPDTDIDIDIDIDIDADLVCNQVNQVVPQQEEEPDDGVHYDYQCVDDDDNVCSPVDGVVVVVVVVCVVVVNDDD

Sequence (94 aa):
MAAPHIEAGLYVGDVMHQRFAPKQHRLNYRIFQVLLDLDRLDDDLKQTKCLSRNRFNLFGFYDRDHGPDKAAAHTGTLKDRMIRLLAGHGLLRQ